Protein AF-A0AAD2FE45-F1 (afdb_monomer_lite)

Sequence (156 aa):
MVPEYIYIEGDEQVLLEALEKGKLQVISDGSFKQQVGTAAVQLRTRHGGHVIWIKCLTPGKREDQSAYRSELIGLLAGILVASWLRLRLQSLAKLRVRVACDGIAALCQAFSTRPLSPTAPHFDLLSSIREALRVSNISWVEQHVGGHADRTKTWR

Secondary structure (DSSP, 8-state):
---SEEEEES-HHHHHHHHHTT--EEEEEEEEETTEEEEEEEEE-TTSSSEEEEEEEPPS-GGG--HHHHHHHHHHHHHHHHHHHHHT----SPEEEEEEES-HHHHHHHH--SPPPTTSTTHHHHHHHHHHHHHS-EEEEEEE--TTGGGG----

Organism: NCBI:txid2856

Radius of gyration: 15.56 Å; chains: 1; bounding box: 50×28×44 Å

Foldseek 3Di:
DDFPDKDKQADLVVLLVCQQVQQWEKEKAWDDDPLWIKMWIWTDGPVRNITIITIHTQDDGSVLDDSLSRQLVSLLVSLQVSLVSVVVDPDLDATEYEYEYQPPVSLCLLPDPDDDDPPDRPCVSSVSSVVSVVPSSYHYHYDYDHPPCVVVDPPD

pLDDT: mean 90.55, std 12.38, range [35.53, 97.88]

Structure (mmCIF, N/CA/C/O backbone):
data_AF-A0AAD2FE45-F1
#
_entry.id   AF-A0AAD2FE45-F1
#
loop_
_atom_site.group_PDB
_atom_site.id
_atom_site.type_symbol
_atom_site.label_atom_id
_atom_site.label_alt_id
_atom_site.label_comp_id
_atom_site.label_asym_id
_atom_site.label_entity_id
_atom_site.label_seq_id
_atom_site.pdbx_PDB_ins_code
_atom_site.Cartn_x
_atom_site.Cartn_y
_atom_site.Cartn_z
_atom_site.occupancy
_atom_site.B_iso_or_equiv
_atom_site.auth_seq_id
_atom_site.auth_comp_id
_atom_site.auth_asym_id
_atom_site.auth_atom_id
_atom_site.pdbx_PDB_model_num
ATOM 1 N N . MET A 1 1 ? 8.730 10.782 -2.557 1.00 58.09 1 MET A N 1
ATOM 2 C CA . MET A 1 1 ? 7.594 10.820 -3.503 1.00 58.09 1 MET A CA 1
ATOM 3 C C . MET A 1 1 ? 6.571 11.777 -2.932 1.00 58.09 1 MET A C 1
ATOM 5 O O . MET A 1 1 ? 6.272 11.646 -1.753 1.00 58.09 1 MET A O 1
ATOM 9 N N . VAL A 1 2 ? 6.088 12.732 -3.720 1.00 65.38 2 VAL A N 1
ATOM 10 C CA . VAL A 1 2 ? 5.002 13.626 -3.309 1.00 65.38 2 VAL A CA 1
ATOM 11 C C . VAL A 1 2 ? 3.821 13.308 -4.227 1.00 65.38 2 VAL A C 1
ATOM 13 O O . VAL A 1 2 ? 4.009 13.357 -5.443 1.00 65.38 2 VAL A O 1
ATOM 16 N N . PRO A 1 3 ? 2.666 12.886 -3.690 1.00 76.19 3 PRO A N 1
ATOM 17 C CA . 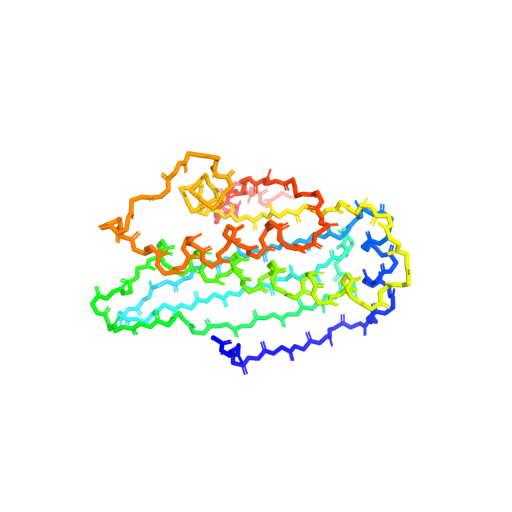PRO A 1 3 ? 1.471 12.685 -4.501 1.00 76.19 3 PRO A CA 1
ATOM 18 C C . PRO A 1 3 ? 1.075 14.014 -5.143 1.00 76.19 3 PRO A C 1
ATOM 20 O O . PRO A 1 3 ? 1.221 15.064 -4.521 1.00 76.19 3 PRO A O 1
ATOM 23 N N . GLU A 1 4 ? 0.579 13.976 -6.378 1.00 84.50 4 GLU A N 1
ATOM 24 C CA . GLU A 1 4 ? 0.106 15.194 -7.045 1.00 84.50 4 GLU A CA 1
ATOM 25 C C . GLU A 1 4 ? -1.119 15.755 -6.330 1.00 84.50 4 GLU A C 1
ATOM 27 O O . GLU A 1 4 ? -1.241 16.961 -6.141 1.00 84.50 4 GLU A O 1
ATOM 32 N N . TYR A 1 5 ? -2.016 14.860 -5.908 1.00 88.50 5 TYR A N 1
ATOM 33 C CA . TYR A 1 5 ? -3.247 15.220 -5.226 1.00 88.50 5 TYR A CA 1
ATOM 34 C C . TYR A 1 5 ? -3.562 14.204 -4.131 1.00 88.50 5 TYR A C 1
ATOM 36 O O . TYR A 1 5 ? -3.580 12.997 -4.386 1.00 88.50 5 TYR A O 1
ATOM 44 N N . ILE A 1 6 ? -3.858 14.705 -2.930 1.00 93.31 6 ILE A N 1
ATOM 45 C CA . ILE A 1 6 ? -4.572 13.976 -1.879 1.00 93.31 6 ILE A CA 1
ATOM 46 C C . ILE A 1 6 ? -5.779 14.820 -1.490 1.00 93.31 6 ILE A C 1
ATOM 48 O O . ILE A 1 6 ? -5.623 15.999 -1.177 1.00 93.31 6 ILE A O 1
ATOM 52 N N . TYR A 1 7 ? -6.968 14.227 -1.484 1.00 94.06 7 TYR A N 1
ATOM 53 C CA . TYR A 1 7 ? -8.158 14.875 -0.939 1.00 94.06 7 TYR A CA 1
ATOM 54 C C . TYR A 1 7 ? -9.078 13.858 -0.270 1.00 94.06 7 TYR A C 1
ATOM 56 O O . TYR A 1 7 ? -9.008 12.658 -0.543 1.00 94.06 7 TYR A O 1
ATOM 64 N N . ILE A 1 8 ? -9.930 14.357 0.621 1.00 94.88 8 ILE A N 1
ATOM 65 C CA . ILE A 1 8 ? -10.919 13.561 1.342 1.00 94.88 8 ILE A CA 1
ATOM 66 C C . ILE A 1 8 ? -12.290 13.885 0.767 1.00 94.88 8 ILE A C 1
ATOM 68 O O . ILE A 1 8 ? -12.680 15.047 0.677 1.00 94.88 8 ILE A O 1
ATOM 72 N N . GLU A 1 9 ? -13.012 12.848 0.381 1.00 94.69 9 GLU A N 1
ATOM 73 C CA . GLU A 1 9 ? -14.429 12.893 0.069 1.00 94.69 9 GLU A CA 1
ATOM 74 C C . GLU A 1 9 ? -15.179 12.273 1.253 1.00 94.69 9 GLU A C 1
ATOM 76 O O . GLU A 1 9 ? -14.968 11.105 1.585 1.00 94.69 9 GLU A O 1
ATOM 81 N N . GLY A 1 10 ? -16.011 13.060 1.936 1.00 92.31 10 GLY A N 1
ATOM 82 C CA . GLY A 1 10 ? -16.688 12.641 3.164 1.00 92.31 10 GLY A CA 1
ATOM 83 C C . GLY A 1 10 ? -15.945 13.071 4.433 1.00 92.31 10 GLY A C 1
ATOM 84 O O . GLY A 1 10 ? -15.524 14.218 4.539 1.00 92.31 10 GLY A O 1
ATOM 85 N N . ASP A 1 11 ? -15.824 12.167 5.409 1.00 93.31 11 ASP A N 1
ATOM 86 C CA . ASP A 1 11 ? -15.375 12.480 6.770 1.00 93.31 11 ASP A CA 1
ATOM 87 C C . ASP A 1 11 ? -14.158 11.616 7.139 1.00 93.31 11 ASP A C 1
ATOM 89 O O . ASP A 1 11 ? -14.212 10.381 7.089 1.00 93.31 11 ASP A O 1
ATOM 93 N N . GLU A 1 12 ? -13.056 12.276 7.508 1.00 93.81 12 GLU A N 1
ATOM 94 C CA . GLU A 1 12 ? -11.819 11.639 7.974 1.00 93.81 12 GLU A CA 1
ATOM 95 C C . GLU A 1 12 ? -12.069 10.778 9.220 1.00 93.81 12 GLU A C 1
ATOM 97 O O . GLU A 1 12 ? -11.507 9.687 9.339 1.00 93.81 12 GLU A O 1
ATOM 102 N N . GLN A 1 13 ? -12.953 11.213 10.122 1.00 94.38 13 GLN A N 1
ATOM 103 C CA . GLN A 1 13 ? -13.227 10.505 11.368 1.00 94.38 13 GLN A CA 1
ATOM 104 C C . GLN A 1 13 ? -13.853 9.132 11.106 1.00 94.38 13 GLN A C 1
ATOM 106 O O . GLN A 1 13 ? -13.484 8.142 11.739 1.00 94.38 13 GLN A O 1
ATOM 111 N N . VAL A 1 14 ? -14.730 9.028 10.105 1.00 95.00 14 VAL A N 1
ATOM 112 C CA . VAL A 1 14 ? -15.336 7.748 9.713 1.00 95.00 14 VAL A CA 1
ATOM 113 C C . VAL A 1 14 ? -14.288 6.791 9.131 1.00 95.00 14 VAL A C 1
ATOM 115 O O . VAL A 1 14 ? -14.364 5.575 9.337 1.00 95.00 14 VAL A O 1
ATOM 118 N N . LEU A 1 15 ? -13.277 7.315 8.433 1.00 96.00 15 LEU A N 1
ATOM 119 C CA . LEU A 1 15 ? -12.151 6.520 7.934 1.00 96.00 15 LEU A CA 1
ATOM 120 C C . LEU A 1 15 ? -11.241 6.041 9.072 1.00 96.00 15 LEU A C 1
ATOM 122 O O . LEU A 1 15 ? -10.816 4.883 9.054 1.00 96.00 15 LEU A O 1
ATOM 126 N N . LEU A 1 16 ? -10.991 6.886 10.076 1.00 95.69 16 LEU A N 1
ATOM 127 C CA . LEU A 1 16 ? -10.253 6.518 11.288 1.00 95.69 16 LEU A CA 1
ATOM 128 C C . LEU A 1 16 ? -10.978 5.421 12.075 1.00 95.69 16 LEU A C 1
ATOM 130 O O . LEU A 1 16 ? -10.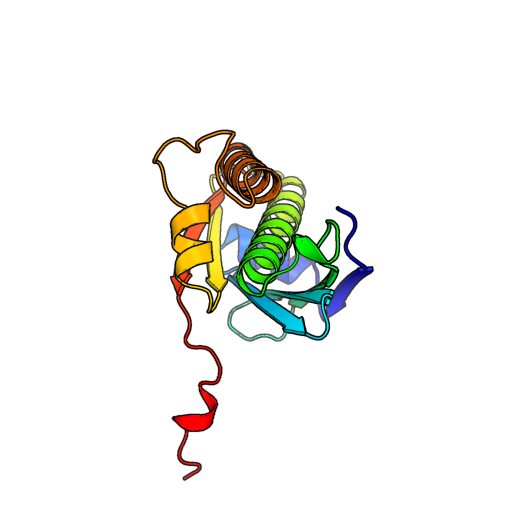376 4.400 12.406 1.00 95.69 16 LEU A O 1
ATOM 134 N N . GLU A 1 17 ? -12.287 5.551 12.280 1.00 94.81 17 GLU A N 1
ATOM 135 C CA . GLU A 1 17 ? -13.085 4.498 12.911 1.00 94.81 17 GLU A CA 1
ATOM 136 C C . GLU A 1 17 ? -13.080 3.198 12.101 1.00 94.81 17 GLU A C 1
ATOM 138 O O . GLU A 1 17 ? -13.049 2.097 12.657 1.00 94.81 17 GLU A O 1
ATOM 143 N N . ALA A 1 18 ? -13.134 3.293 10.770 1.00 95.38 18 ALA A N 1
ATOM 144 C CA . ALA A 1 18 ? -13.045 2.123 9.909 1.00 95.38 18 ALA A CA 1
ATOM 145 C C . ALA A 1 18 ? -11.677 1.442 10.030 1.00 95.38 18 ALA A C 1
ATOM 147 O O . ALA A 1 18 ? -11.615 0.211 9.997 1.00 95.38 18 ALA A O 1
ATOM 148 N N . LEU A 1 19 ? -10.599 2.210 10.194 1.00 95.81 19 LEU A N 1
ATOM 149 C CA . LEU A 1 19 ? -9.262 1.688 10.457 1.00 95.81 19 LEU A CA 1
ATOM 150 C C . LEU A 1 19 ? -9.207 0.958 11.809 1.00 95.81 19 LEU A C 1
ATOM 152 O O . LEU A 1 19 ? -8.780 -0.197 11.849 1.00 95.81 19 LEU A O 1
ATOM 156 N N . GLU A 1 20 ? -9.715 1.568 12.884 1.00 94.88 20 GLU A N 1
ATOM 157 C CA . GLU A 1 20 ? -9.796 0.941 14.214 1.00 94.88 20 GLU A CA 1
ATOM 158 C C . GLU A 1 20 ? -10.616 -0.355 14.203 1.00 94.88 20 GLU A C 1
ATOM 160 O O . GLU A 1 20 ? -10.209 -1.370 14.767 1.00 94.88 20 GLU A O 1
ATOM 165 N N . LYS A 1 21 ? -11.749 -0.359 13.491 1.00 94.12 21 LYS A N 1
ATOM 166 C CA . LYS A 1 21 ? -12.647 -1.519 13.356 1.00 94.12 21 LYS A CA 1
ATOM 167 C C . LYS A 1 21 ? -12.133 -2.569 12.355 1.00 94.12 21 LYS A C 1
ATOM 169 O O . LYS A 1 21 ? -12.809 -3.574 12.122 1.00 94.12 21 LYS A O 1
ATOM 174 N N . GLY A 1 22 ? -10.979 -2.348 11.720 1.00 94.88 22 GLY A N 1
ATOM 175 C CA . GLY A 1 22 ? -10.385 -3.261 10.738 1.00 94.88 22 GLY A CA 1
ATOM 176 C C . GLY A 1 22 ? -11.207 -3.428 9.452 1.00 94.88 22 GLY A C 1
ATOM 177 O O . GLY A 1 22 ? -11.262 -4.526 8.884 1.00 94.88 22 GLY A O 1
ATOM 178 N N . LYS A 1 23 ? -11.903 -2.360 9.046 1.00 95.06 23 LYS A N 1
ATOM 179 C CA . LYS A 1 23 ? -12.806 -2.258 7.887 1.00 95.06 23 LYS A CA 1
ATOM 180 C C . LYS A 1 23 ? -12.289 -1.325 6.785 1.00 95.06 23 LYS A C 1
ATOM 182 O O . LYS A 1 23 ? -12.931 -1.248 5.738 1.00 95.06 23 LYS A O 1
ATOM 187 N N . LEU A 1 24 ? -11.169 -0.632 7.002 1.00 96.50 24 LEU A N 1
ATOM 188 C CA . LEU A 1 24 ? -10.537 0.202 5.981 1.00 96.50 24 LEU A CA 1
ATOM 189 C C . LEU A 1 24 ? -9.984 -0.665 4.838 1.00 96.50 24 LEU A C 1
ATOM 191 O O . LEU A 1 24 ? -9.358 -1.708 5.066 1.00 96.50 24 LEU A O 1
ATOM 195 N N . GLN A 1 25 ? -10.221 -0.220 3.608 1.00 96.88 25 GLN A N 1
ATOM 196 C CA . GLN A 1 25 ? -9.719 -0.842 2.389 1.00 96.88 25 GLN A CA 1
ATOM 197 C C . GLN A 1 25 ? -8.867 0.159 1.615 1.00 96.88 25 GLN A C 1
ATOM 199 O O . GLN A 1 25 ? -9.290 1.293 1.415 1.00 96.88 25 GLN A O 1
ATOM 204 N N . VAL A 1 26 ? -7.704 -0.283 1.154 1.00 97.50 26 VAL A N 1
ATOM 205 C CA . VAL A 1 26 ? -6.837 0.427 0.215 1.00 97.50 26 VAL A CA 1
ATOM 206 C C . VAL A 1 26 ? -6.997 -0.245 -1.141 1.00 97.50 26 VAL A C 1
ATOM 208 O O . VAL A 1 26 ? -6.826 -1.456 -1.242 1.00 97.50 26 VAL A O 1
ATOM 211 N N . ILE A 1 27 ? -7.346 0.510 -2.173 1.00 96.06 27 ILE A N 1
ATOM 212 C CA . ILE A 1 27 ? -7.480 0.004 -3.540 1.00 96.06 27 ILE A CA 1
ATOM 213 C C . ILE A 1 27 ? -6.618 0.880 -4.431 1.00 96.06 27 ILE A C 1
ATOM 215 O O . ILE A 1 27 ? -6.835 2.089 -4.456 1.00 96.06 27 ILE A O 1
ATOM 219 N N . SER A 1 28 ? -5.654 0.292 -5.131 1.00 95.62 28 SER A N 1
ATOM 220 C CA . SER A 1 28 ? -4.795 0.995 -6.083 1.00 95.62 28 SER A CA 1
ATOM 221 C C . SER A 1 28 ? -4.920 0.413 -7.484 1.00 95.62 28 SER A C 1
ATOM 223 O O . SER A 1 28 ? -5.118 -0.790 -7.633 1.00 95.62 28 SER A O 1
ATOM 225 N N . ASP A 1 29 ? -4.759 1.277 -8.478 1.00 94.62 29 ASP A N 1
ATOM 226 C CA . ASP A 1 29 ? -4.691 0.934 -9.899 1.00 94.62 29 ASP A CA 1
ATOM 227 C C . ASP A 1 29 ? -3.601 1.797 -10.553 1.00 94.62 29 ASP A C 1
ATOM 229 O O . ASP A 1 29 ? -3.589 3.029 -10.395 1.00 94.62 29 ASP A O 1
ATOM 233 N N . GLY A 1 30 ? -2.643 1.139 -11.203 1.00 93.69 30 GLY A N 1
ATOM 234 C CA . GLY A 1 30 ? -1.499 1.737 -11.869 1.00 93.69 30 GLY A CA 1
ATOM 235 C C . GLY A 1 30 ? -1.670 1.740 -13.386 1.00 93.69 30 GLY A C 1
ATOM 236 O O . GLY A 1 30 ? -1.788 0.712 -14.039 1.00 93.69 30 GLY A O 1
ATOM 237 N N . SER A 1 31 ? -1.560 2.913 -14.004 1.00 93.12 31 SER A N 1
ATOM 238 C CA . SER A 1 31 ? -1.649 3.051 -15.457 1.00 93.12 31 SER A CA 1
ATOM 239 C C . SER A 1 31 ? -0.377 3.632 -16.048 1.00 93.12 31 SER A C 1
ATOM 241 O O . SER A 1 31 ? 0.192 4.593 -15.532 1.00 93.12 31 SER A O 1
ATOM 243 N N . PHE A 1 32 ? 0.048 3.072 -17.178 1.00 93.56 32 PHE A N 1
ATOM 244 C CA . PHE A 1 32 ? 1.239 3.496 -17.897 1.00 93.56 32 PHE A CA 1
ATOM 245 C C . PHE A 1 32 ? 0.930 3.728 -19.374 1.00 93.56 32 PHE A C 1
ATOM 247 O O . PHE A 1 32 ? 0.470 2.827 -20.079 1.00 93.56 32 PHE A O 1
ATOM 254 N N . LYS A 1 33 ? 1.217 4.937 -19.863 1.00 92.19 33 LYS A N 1
ATOM 255 C CA . LYS A 1 33 ? 1.034 5.306 -21.270 1.00 92.19 33 LYS A CA 1
ATOM 256 C C . LYS A 1 33 ? 2.060 6.357 -21.678 1.00 92.19 33 LYS A C 1
ATOM 258 O O . LYS A 1 33 ? 2.387 7.240 -20.899 1.00 92.19 33 LYS A O 1
ATOM 263 N N . GLN A 1 34 ? 2.559 6.278 -22.915 1.00 90.69 34 GLN A N 1
ATOM 264 C CA . GLN A 1 34 ? 3.474 7.284 -23.487 1.00 90.69 34 GLN A CA 1
ATOM 265 C C . GLN A 1 34 ? 4.701 7.589 -22.603 1.00 90.69 34 GLN A C 1
ATOM 267 O O . GLN A 1 34 ? 5.120 8.737 -22.492 1.00 90.69 34 GLN A O 1
ATOM 272 N N . GLN A 1 35 ? 5.296 6.560 -21.990 1.00 89.31 35 GLN A N 1
ATOM 273 C CA . GLN A 1 35 ? 6.457 6.711 -21.098 1.00 89.31 35 GLN A CA 1
ATOM 274 C C . GLN A 1 35 ? 6.171 7.535 -19.827 1.00 89.31 35 GLN A C 1
ATOM 276 O O . GLN A 1 35 ? 7.088 8.074 -19.210 1.00 89.31 35 GLN A O 1
ATOM 281 N N . VAL A 1 36 ? 4.900 7.624 -19.426 1.00 89.81 36 VAL A N 1
ATOM 282 C CA . VAL A 1 36 ? 4.451 8.257 -18.186 1.00 89.81 36 VAL A CA 1
ATOM 283 C C . VAL A 1 36 ? 3.608 7.256 -17.407 1.00 89.81 36 VAL A C 1
ATOM 285 O O . VAL A 1 36 ? 2.600 6.745 -17.899 1.00 89.81 36 VAL A O 1
ATOM 288 N N . GLY A 1 37 ? 4.059 6.951 -16.194 1.00 94.12 37 GLY A N 1
ATOM 289 C CA . GLY A 1 37 ? 3.331 6.125 -15.244 1.00 94.12 37 GLY A CA 1
ATOM 290 C C . GLY A 1 37 ? 2.523 6.980 -14.277 1.00 94.12 37 GLY A C 1
ATOM 291 O O . GLY A 1 37 ? 2.991 8.019 -13.811 1.00 94.12 37 GLY A O 1
ATOM 292 N N . THR A 1 38 ? 1.336 6.517 -13.916 1.00 94.94 38 THR A N 1
ATOM 293 C CA . THR A 1 38 ? 0.424 7.163 -12.967 1.00 94.94 38 THR A CA 1
ATOM 294 C C . THR A 1 38 ? -0.235 6.110 -12.089 1.00 94.94 38 THR A C 1
ATOM 296 O O . THR A 1 38 ? -0.363 4.964 -12.501 1.00 94.94 38 THR A O 1
ATOM 299 N N . ALA A 1 39 ? -0.668 6.482 -10.892 1.00 95.75 39 ALA A N 1
ATOM 300 C CA . ALA A 1 39 ? -1.500 5.617 -10.069 1.00 95.75 39 ALA A CA 1
ATOM 301 C C . ALA A 1 39 ? -2.630 6.409 -9.425 1.00 95.75 39 ALA A C 1
ATOM 303 O O . ALA A 1 39 ? -2.443 7.562 -9.023 1.00 95.75 39 ALA A O 1
ATOM 304 N N . ALA A 1 40 ? -3.779 5.760 -9.291 1.00 96.00 40 ALA A N 1
ATOM 305 C CA . ALA A 1 40 ? -4.888 6.228 -8.481 1.00 96.00 40 ALA A CA 1
ATOM 306 C C . ALA A 1 40 ? -5.072 5.283 -7.293 1.00 96.00 40 ALA A C 1
ATOM 308 O O . ALA A 1 40 ? -4.988 4.064 -7.435 1.00 96.00 40 ALA A O 1
ATOM 309 N N . VAL A 1 41 ? -5.324 5.845 -6.113 1.00 97.12 41 VAL A N 1
ATOM 310 C CA . VAL A 1 41 ? -5.553 5.074 -4.891 1.00 97.12 41 VAL A CA 1
ATOM 311 C C . VAL A 1 41 ? -6.781 5.603 -4.167 1.00 97.12 41 VAL A C 1
ATOM 313 O O . VAL A 1 41 ? -6.989 6.812 -4.075 1.00 97.12 41 VAL A O 1
ATOM 316 N N . GLN A 1 42 ? -7.572 4.685 -3.627 1.00 96.94 42 GLN A N 1
ATOM 317 C CA . GLN A 1 42 ? -8.674 4.956 -2.715 1.00 96.94 42 GLN A CA 1
ATOM 318 C C . GLN A 1 42 ? -8.389 4.299 -1.369 1.00 96.94 42 GLN A C 1
ATOM 320 O O . GLN A 1 42 ? -8.187 3.086 -1.309 1.00 96.94 42 GLN A O 1
ATOM 325 N N . LEU A 1 43 ? -8.452 5.065 -0.284 1.00 97.50 43 LEU A N 1
ATOM 326 C CA . LEU A 1 43 ? -8.621 4.516 1.058 1.00 97.50 43 LEU A CA 1
ATOM 327 C C . LEU A 1 43 ? -10.066 4.743 1.464 1.00 97.50 43 LEU A C 1
ATOM 329 O O . LEU A 1 43 ? -10.482 5.884 1.635 1.00 97.50 43 LEU A O 1
ATOM 333 N N . ARG A 1 44 ? -10.842 3.673 1.590 1.00 96.12 44 ARG A N 1
ATOM 334 C CA . ARG A 1 44 ? -12.294 3.776 1.732 1.00 96.12 44 ARG A CA 1
ATOM 335 C C . ARG A 1 44 ? -12.871 2.800 2.734 1.00 96.12 44 ARG A C 1
ATOM 337 O O . ARG A 1 44 ? -12.278 1.768 3.060 1.00 96.12 44 ARG A O 1
ATOM 344 N N . THR A 1 45 ? -14.091 3.099 3.162 1.00 92.12 45 THR A N 1
ATOM 345 C CA . THR A 1 45 ? -14.958 2.121 3.824 1.00 92.12 45 THR A CA 1
ATOM 346 C C . THR A 1 45 ? -15.654 1.228 2.790 1.00 92.12 45 THR A C 1
ATOM 348 O O . THR A 1 45 ? -15.746 1.567 1.609 1.00 92.12 45 THR A O 1
ATOM 351 N N . ARG A 1 46 ? -16.203 0.086 3.224 1.00 81.06 46 ARG A N 1
ATOM 352 C CA . ARG A 1 46 ? -16.898 -0.872 2.339 1.00 81.06 46 ARG A CA 1
ATOM 353 C C . ARG A 1 46 ? -18.043 -0.247 1.526 1.00 81.06 46 ARG A C 1
ATOM 355 O O . ARG A 1 46 ? -18.307 -0.709 0.421 1.00 81.06 46 ARG A O 1
ATOM 362 N N . HIS A 1 47 ? -18.721 0.763 2.071 1.00 79.00 47 HIS A N 1
ATOM 363 C CA . HIS A 1 47 ? -19.882 1.401 1.442 1.00 79.00 47 HIS A CA 1
ATOM 364 C C . HIS A 1 47 ? -19.512 2.581 0.530 1.00 79.00 47 HIS A C 1
ATOM 366 O O . HIS A 1 47 ? -20.392 3.125 -0.123 1.00 79.00 47 HIS A O 1
ATOM 372 N N . GLY A 1 48 ? -18.233 2.972 0.464 1.00 75.31 48 GLY A N 1
ATOM 373 C CA . GLY A 1 48 ? -17.733 3.969 -0.490 1.00 75.31 48 GLY A CA 1
ATOM 374 C C . GLY A 1 48 ? -18.135 5.426 -0.231 1.00 75.31 48 GLY A C 1
ATOM 375 O O . GLY A 1 48 ? -17.662 6.287 -0.952 1.00 75.31 48 GLY A O 1
ATOM 376 N N . GLY A 1 49 ? -18.945 5.723 0.792 1.00 84.19 49 GLY A N 1
ATOM 377 C CA . GLY A 1 49 ? -19.385 7.096 1.102 1.00 84.19 49 GLY A CA 1
ATOM 378 C C . GLY A 1 49 ? -18.330 7.998 1.759 1.00 84.19 49 GLY A C 1
ATOM 379 O O . GLY A 1 49 ? -18.568 9.188 1.921 1.00 84.19 49 GLY A O 1
ATOM 380 N N . HIS A 1 50 ? -17.180 7.437 2.148 1.00 93.94 50 HIS A N 1
ATOM 381 C CA . HIS A 1 50 ? -16.037 8.187 2.672 1.00 93.94 50 HIS A CA 1
ATOM 382 C C . HIS A 1 50 ? -14.758 7.598 2.084 1.00 93.94 50 HIS A C 1
ATOM 384 O O . HIS A 1 50 ? -14.549 6.377 2.172 1.00 93.94 50 HIS A O 1
ATOM 390 N N . VAL A 1 51 ? -13.938 8.448 1.466 1.00 96.62 51 VAL A N 1
ATOM 391 C CA . VAL A 1 51 ? -12.770 8.047 0.679 1.00 96.62 51 VAL A CA 1
ATOM 392 C C . VAL A 1 51 ? -11.659 9.088 0.815 1.00 96.62 51 VAL A C 1
ATOM 394 O O . VAL A 1 51 ? -11.898 10.278 0.647 1.00 96.62 51 VAL A O 1
ATOM 397 N N . ILE A 1 52 ? -10.423 8.648 1.051 1.00 97.25 52 ILE A N 1
ATOM 398 C CA . ILE A 1 52 ? -9.239 9.440 0.700 1.00 97.25 52 ILE A CA 1
ATOM 399 C C . ILE A 1 52 ? -8.808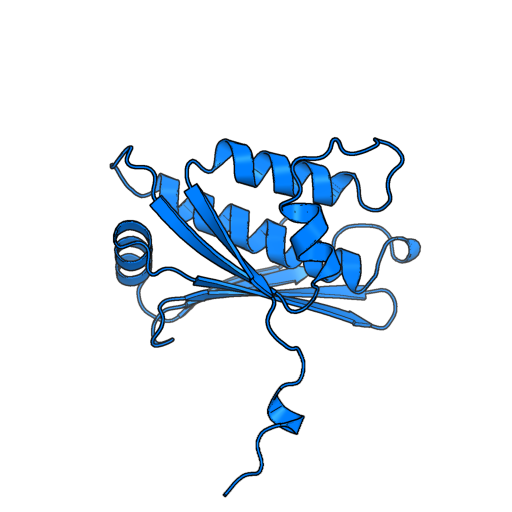 9.024 -0.694 1.00 97.25 52 ILE A C 1
ATOM 401 O O . ILE A 1 52 ? -8.497 7.855 -0.939 1.00 97.25 52 ILE A O 1
ATOM 405 N N . TRP A 1 53 ? -8.770 9.995 -1.588 1.00 97.00 53 TRP A N 1
ATOM 406 C CA . TRP A 1 53 ? -8.278 9.833 -2.939 1.00 97.00 53 TRP A CA 1
ATOM 407 C C . TRP A 1 53 ? -6.831 10.277 -3.025 1.00 97.00 53 TRP A C 1
ATOM 409 O O . TRP A 1 53 ? -6.465 11.332 -2.510 1.00 97.00 53 TRP A O 1
ATOM 419 N N . ILE A 1 54 ? -6.025 9.488 -3.727 1.00 97.06 54 ILE A N 1
ATOM 420 C CA . ILE A 1 54 ? -4.629 9.799 -4.008 1.00 97.06 54 ILE A CA 1
ATOM 421 C C . ILE A 1 54 ? -4.397 9.644 -5.504 1.00 97.06 54 ILE A C 1
ATOM 423 O O . ILE A 1 54 ? -4.801 8.642 -6.097 1.00 97.06 54 ILE A O 1
ATOM 427 N N . LYS A 1 55 ? -3.722 10.620 -6.107 1.00 95.56 55 LYS A N 1
ATOM 428 C CA . LYS A 1 55 ? -3.186 10.522 -7.466 1.00 95.56 55 LYS A CA 1
ATOM 429 C C . LYS A 1 55 ? -1.689 10.778 -7.436 1.00 95.56 55 LYS A C 1
ATOM 431 O O . LYS A 1 55 ? -1.235 11.758 -6.842 1.00 95.56 55 LYS A O 1
ATOM 436 N N . CYS A 1 56 ? -0.935 9.893 -8.071 1.00 91.19 56 CYS A N 1
ATOM 437 C CA . CYS A 1 56 ? 0.520 9.941 -8.089 1.00 91.19 56 CYS A CA 1
ATOM 438 C C . CYS A 1 56 ? 1.042 9.837 -9.517 1.00 91.19 56 CYS A C 1
ATOM 440 O O . CYS A 1 56 ? 0.633 8.939 -10.254 1.00 91.19 56 CYS A O 1
ATOM 442 N N . LEU A 1 57 ? 2.045 10.648 -9.853 1.00 93.44 57 LEU A N 1
ATOM 443 C CA . LEU A 1 57 ? 2.971 10.307 -10.930 1.00 93.44 57 LEU A CA 1
ATOM 444 C C . LEU A 1 57 ? 3.960 9.262 -10.432 1.00 93.44 57 LEU A C 1
ATOM 446 O O . LEU A 1 57 ? 4.469 9.329 -9.309 1.00 93.44 57 LEU A O 1
ATOM 450 N N . THR A 1 58 ? 4.261 8.302 -11.293 1.00 93.44 58 THR A N 1
ATOM 451 C CA . THR A 1 58 ? 5.293 7.309 -11.018 1.00 93.44 58 THR A CA 1
ATOM 452 C C . THR A 1 58 ? 6.667 7.989 -11.116 1.00 93.44 58 THR A C 1
ATOM 454 O O . THR A 1 58 ? 6.991 8.560 -12.158 1.00 93.44 58 THR A O 1
ATOM 457 N N . PRO A 1 59 ? 7.498 7.967 -10.060 1.00 91.69 59 PRO A N 1
ATOM 458 C CA . PRO A 1 59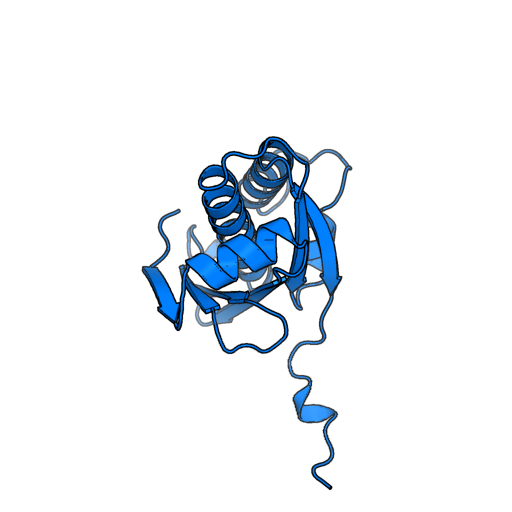 ? 8.811 8.596 -10.067 1.00 91.69 59 PRO A CA 1
ATOM 459 C C . PRO A 1 59 ? 9.804 7.782 -10.898 1.00 91.69 59 PRO A C 1
ATOM 461 O O . PRO A 1 59 ? 9.690 6.558 -10.991 1.00 91.69 59 PRO A O 1
ATOM 464 N N . GLY A 1 60 ? 10.838 8.444 -11.405 1.00 89.81 60 GLY A N 1
ATOM 465 C CA . GLY A 1 60 ? 11.896 7.823 -12.204 1.00 89.81 60 GLY A CA 1
ATOM 466 C C . GLY A 1 60 ? 11.960 8.401 -13.611 1.00 89.81 60 GLY A C 1
ATOM 467 O O . GLY A 1 60 ? 11.136 9.239 -13.992 1.00 89.81 60 GLY A O 1
ATOM 468 N N . LYS A 1 61 ? 12.964 7.974 -14.375 1.00 90.44 61 LYS A N 1
ATOM 469 C CA . LYS A 1 61 ? 13.126 8.422 -15.758 1.00 90.44 61 LYS A CA 1
ATOM 470 C C . LYS A 1 61 ? 12.133 7.702 -16.659 1.00 90.44 61 LYS A C 1
ATOM 472 O O . LYS A 1 61 ? 11.565 6.690 -16.262 1.00 90.44 61 LYS A O 1
ATOM 477 N N . ARG A 1 62 ? 11.928 8.220 -17.871 1.00 90.69 62 ARG A N 1
ATOM 478 C CA . ARG A 1 62 ? 10.972 7.669 -18.846 1.00 90.69 62 ARG A CA 1
ATOM 479 C C . ARG A 1 62 ? 11.243 6.191 -19.128 1.00 90.69 62 ARG A C 1
ATOM 481 O O . ARG A 1 62 ? 10.314 5.402 -19.140 1.00 90.69 62 ARG A O 1
ATOM 488 N N . GLU A 1 63 ? 12.511 5.829 -19.261 1.00 91.50 63 GLU A N 1
ATOM 489 C CA . GLU A 1 63 ? 12.994 4.467 -19.490 1.00 91.50 63 GLU A CA 1
ATOM 490 C C . GLU A 1 63 ? 12.745 3.495 -18.324 1.00 91.50 63 GLU A C 1
ATOM 492 O O . GLU A 1 63 ? 12.684 2.289 -18.547 1.00 91.50 63 GLU A O 1
ATOM 497 N N . ASP A 1 64 ? 12.558 4.002 -17.102 1.00 89.06 64 ASP A N 1
ATOM 498 C CA . ASP A 1 64 ? 12.264 3.180 -15.924 1.00 89.06 64 ASP A CA 1
ATOM 499 C C . ASP A 1 64 ? 10.759 2.931 -15.756 1.00 89.06 64 ASP A C 1
ATOM 501 O O . ASP A 1 64 ? 10.345 2.108 -14.933 1.00 89.06 64 ASP A O 1
ATOM 505 N N . GLN A 1 65 ? 9.925 3.683 -16.479 1.00 93.50 65 GLN A N 1
ATOM 506 C CA . GLN A 1 65 ? 8.479 3.635 -16.336 1.00 93.50 65 GLN A CA 1
ATOM 507 C C . GLN A 1 65 ? 7.910 2.345 -16.923 1.00 93.50 65 GLN A C 1
ATOM 509 O O . GLN A 1 65 ? 8.289 1.882 -17.996 1.00 93.50 65 GLN A O 1
ATOM 514 N N . SER A 1 66 ? 6.944 1.772 -16.217 1.00 94.94 66 SER A N 1
ATOM 515 C CA . SER A 1 66 ? 6.212 0.596 -16.669 1.00 94.94 66 SER A CA 1
ATOM 516 C C . SER A 1 66 ? 4.885 0.505 -15.930 1.00 94.94 66 SER A C 1
ATOM 518 O O . SER A 1 66 ? 4.747 1.067 -14.842 1.00 94.94 66 SER A O 1
ATOM 520 N N . ALA A 1 67 ? 3.928 -0.251 -16.478 1.00 94.94 67 ALA A N 1
ATOM 521 C CA . ALA A 1 67 ? 2.680 -0.552 -15.772 1.00 94.94 67 ALA A CA 1
ATOM 522 C C . ALA A 1 67 ? 2.970 -1.159 -14.388 1.00 94.94 67 ALA A C 1
ATOM 524 O O . ALA A 1 67 ? 2.429 -0.717 -13.384 1.00 94.94 67 ALA A O 1
ATOM 525 N N . TYR A 1 68 ? 3.938 -2.078 -14.310 1.00 96.00 68 TYR A N 1
ATOM 526 C CA . TYR A 1 68 ? 4.383 -2.666 -13.048 1.00 96.00 68 TYR A CA 1
ATOM 527 C C . TYR A 1 68 ? 4.907 -1.622 -12.046 1.00 96.00 68 TYR A C 1
ATOM 529 O O . TYR A 1 68 ? 4.553 -1.663 -10.869 1.00 96.00 68 TYR A O 1
ATOM 537 N N . ARG A 1 69 ? 5.722 -0.657 -12.493 1.00 96.31 69 ARG A N 1
ATOM 538 C CA . ARG A 1 69 ? 6.224 0.424 -11.630 1.00 96.31 69 ARG A CA 1
ATOM 539 C C . ARG A 1 69 ? 5.088 1.333 -11.148 1.00 96.31 69 ARG A C 1
ATOM 541 O O . ARG A 1 69 ? 5.128 1.800 -10.010 1.00 96.31 69 ARG A O 1
ATOM 548 N N . SER A 1 70 ? 4.078 1.547 -11.986 1.00 96.38 70 SER A N 1
ATOM 549 C CA . SER A 1 70 ? 2.867 2.288 -11.633 1.00 96.38 70 SER A CA 1
ATOM 550 C C . SER A 1 70 ? 1.994 1.553 -10.612 1.00 96.38 70 SER A C 1
ATOM 552 O O . SER A 1 70 ? 1.491 2.177 -9.682 1.00 96.38 70 SER A O 1
ATOM 554 N N . GLU A 1 71 ? 1.898 0.228 -10.674 1.00 97.00 71 GLU A N 1
ATOM 555 C CA . GLU A 1 71 ? 1.242 -0.537 -9.604 1.00 97.00 71 GLU A CA 1
ATOM 556 C C . GLU A 1 71 ? 1.978 -0.393 -8.270 1.00 97.00 71 GLU A C 1
ATOM 558 O O . GLU A 1 71 ? 1.377 -0.108 -7.230 1.00 97.00 71 GLU A O 1
ATOM 563 N N . LEU A 1 72 ? 3.310 -0.521 -8.293 1.00 97.25 72 LEU A N 1
ATOM 564 C CA . LEU A 1 72 ? 4.129 -0.362 -7.092 1.00 97.25 72 LEU A CA 1
ATOM 565 C C . LEU A 1 72 ? 3.969 1.028 -6.470 1.00 97.25 72 LEU A C 1
ATOM 567 O O . LEU A 1 72 ? 3.904 1.142 -5.244 1.00 97.25 72 LEU A O 1
ATOM 571 N N . ILE A 1 73 ? 3.882 2.087 -7.283 1.00 96.81 73 ILE A N 1
ATOM 572 C CA . ILE A 1 73 ? 3.710 3.434 -6.737 1.00 96.81 73 ILE A CA 1
ATOM 573 C C . ILE A 1 73 ? 2.345 3.623 -6.073 1.00 96.81 73 ILE A C 1
ATOM 575 O O . ILE A 1 73 ? 2.271 4.246 -5.011 1.00 96.81 73 ILE A O 1
ATOM 579 N N . GLY A 1 74 ? 1.287 3.043 -6.649 1.00 97.00 74 GLY A N 1
ATOM 580 C CA . GLY A 1 74 ? -0.049 3.041 -6.058 1.00 97.00 74 GLY A CA 1
ATOM 581 C C . GLY A 1 74 ? -0.077 2.326 -4.707 1.00 97.00 74 GLY A C 1
ATOM 582 O O . GLY A 1 74 ? -0.559 2.884 -3.718 1.00 97.00 74 GLY A O 1
ATOM 583 N N . LEU A 1 75 ? 0.526 1.136 -4.635 1.00 97.75 75 LEU A N 1
ATOM 584 C CA . LEU A 1 75 ? 0.654 0.382 -3.386 1.00 97.75 75 LEU A CA 1
ATOM 585 C C . LEU A 1 75 ? 1.413 1.178 -2.319 1.00 97.75 75 LEU A C 1
ATOM 587 O O . LEU A 1 75 ? 0.931 1.313 -1.194 1.00 97.75 75 LEU A O 1
ATOM 591 N N . LEU A 1 76 ? 2.570 1.749 -2.670 1.00 97.81 76 LEU A N 1
ATOM 592 C CA . LEU A 1 76 ? 3.378 2.536 -1.739 1.00 97.81 76 LEU A CA 1
ATOM 593 C C . LEU A 1 7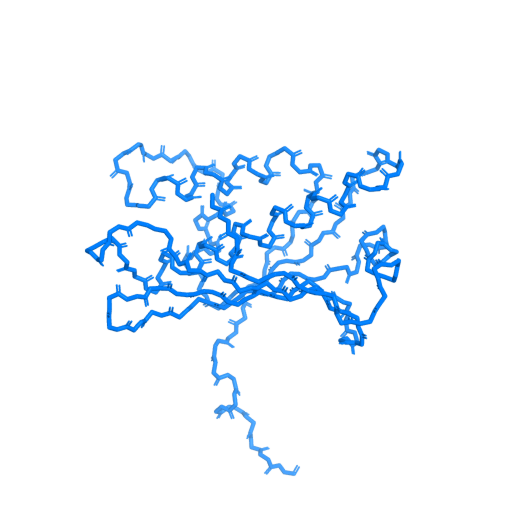6 ? 2.600 3.737 -1.189 1.00 97.81 76 LEU A C 1
ATOM 595 O O . LEU A 1 76 ? 2.576 3.949 0.023 1.00 97.81 76 LEU A O 1
ATOM 599 N N . ALA A 1 77 ? 1.939 4.504 -2.058 1.00 97.44 77 ALA A N 1
ATOM 600 C CA . ALA A 1 77 ? 1.162 5.668 -1.645 1.00 97.44 77 ALA A CA 1
ATOM 601 C C . ALA A 1 77 ? 0.015 5.284 -0.694 1.00 97.44 77 ALA A C 1
ATOM 603 O O . ALA A 1 77 ? -0.152 5.906 0.356 1.00 97.44 77 ALA A O 1
ATOM 604 N N . GLY A 1 78 ? -0.723 4.216 -1.011 1.00 97.50 78 GLY A N 1
ATOM 605 C CA . GLY A 1 78 ? -1.789 3.704 -0.152 1.00 97.50 78 GLY A CA 1
ATOM 606 C C . GLY A 1 78 ? -1.291 3.238 1.218 1.00 97.50 78 GLY A C 1
ATOM 607 O O . GLY A 1 78 ? -1.897 3.564 2.241 1.00 97.50 78 GLY A O 1
ATOM 608 N N . ILE A 1 79 ? -0.155 2.534 1.255 1.00 97.88 79 ILE A N 1
ATOM 609 C CA . ILE A 1 79 ? 0.469 2.065 2.501 1.00 97.88 79 ILE A CA 1
ATOM 610 C C . ILE A 1 79 ? 0.903 3.243 3.374 1.00 97.88 79 ILE A C 1
ATOM 612 O O . ILE A 1 79 ? 0.641 3.242 4.579 1.00 97.88 79 ILE A O 1
ATOM 616 N N . LEU A 1 80 ? 1.527 4.264 2.783 1.00 97.31 80 LEU A N 1
ATOM 617 C CA . LEU A 1 80 ? 1.985 5.444 3.515 1.00 97.31 80 LEU A CA 1
ATOM 618 C C . LEU A 1 80 ? 0.820 6.239 4.110 1.00 97.31 80 LEU A C 1
ATOM 620 O O . LEU A 1 80 ? 0.878 6.600 5.283 1.00 97.31 80 LEU A O 1
ATOM 624 N N . VAL A 1 81 ? -0.259 6.466 3.356 1.00 96.75 81 VAL A N 1
ATOM 625 C CA . VAL A 1 81 ? -1.418 7.218 3.869 1.00 96.75 81 VAL A CA 1
ATOM 626 C C . VAL A 1 81 ? -2.182 6.428 4.934 1.00 96.75 81 VAL A C 1
ATOM 628 O O . VAL A 1 81 ? -2.581 6.997 5.947 1.00 96.75 81 VAL A O 1
ATOM 631 N N . ALA A 1 82 ? -2.327 5.111 4.785 1.00 96.94 82 ALA A N 1
ATOM 632 C CA . ALA A 1 82 ? -2.919 4.282 5.838 1.00 96.94 82 ALA A CA 1
ATOM 633 C C . ALA A 1 82 ? -2.048 4.258 7.108 1.00 96.94 82 ALA A C 1
ATOM 635 O O . ALA A 1 82 ? -2.571 4.293 8.222 1.00 96.94 82 ALA A O 1
ATOM 636 N N . SER A 1 83 ? -0.720 4.249 6.949 1.00 96.12 83 SER A N 1
ATOM 637 C CA . SER A 1 83 ? 0.223 4.368 8.069 1.00 96.12 83 SER A CA 1
ATOM 638 C C . SER A 1 83 ? 0.129 5.744 8.733 1.00 96.12 83 SER A C 1
ATOM 640 O O . SER A 1 83 ? 0.177 5.841 9.954 1.00 96.12 83 SER A O 1
ATOM 642 N N . TRP A 1 84 ? -0.082 6.808 7.957 1.00 94.81 84 TRP A N 1
ATOM 643 C CA . TRP A 1 84 ? -0.345 8.141 8.494 1.00 94.81 84 TRP A CA 1
ATOM 644 C C . TRP A 1 84 ? -1.653 8.190 9.298 1.00 94.81 84 TRP A C 1
ATOM 646 O O . TRP A 1 84 ? -1.637 8.665 10.430 1.00 94.81 84 TRP A O 1
ATOM 656 N N . LEU A 1 85 ? -2.753 7.612 8.794 1.00 95.06 85 LEU A N 1
ATOM 657 C CA . LEU A 1 85 ? -4.005 7.486 9.558 1.00 95.06 85 LEU A CA 1
ATOM 658 C C . LEU A 1 85 ? -3.793 6.721 10.871 1.00 95.06 85 LEU A C 1
ATOM 660 O O . LEU A 1 85 ? -4.317 7.103 11.912 1.00 95.06 85 LEU A O 1
ATOM 664 N N . ARG A 1 86 ? -2.975 5.663 10.853 1.00 94.31 86 ARG A N 1
ATOM 665 C CA . ARG A 1 86 ? -2.628 4.892 12.054 1.00 94.31 86 ARG A CA 1
ATOM 666 C C . ARG A 1 86 ? -1.934 5.737 13.124 1.00 94.31 86 ARG A C 1
ATOM 668 O O . ARG A 1 86 ? -2.166 5.479 14.305 1.00 94.31 86 ARG A O 1
ATOM 675 N N . LEU A 1 87 ? -1.112 6.715 12.737 1.00 94.12 87 LEU A N 1
ATOM 676 C CA . LEU A 1 87 ? -0.436 7.634 13.665 1.00 94.12 87 LEU A CA 1
ATOM 677 C C 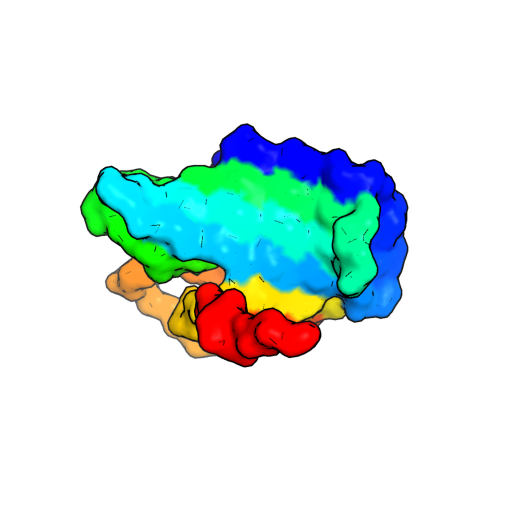. LEU A 1 87 ? -1.395 8.640 14.316 1.00 94.12 87 LEU A C 1
ATOM 679 O O . LEU A 1 87 ? -1.061 9.223 15.343 1.00 94.12 87 LEU A O 1
ATOM 683 N N . ARG A 1 88 ? -2.583 8.844 13.740 1.00 93.69 88 ARG A N 1
ATOM 684 C CA . ARG A 1 88 ? -3.623 9.729 14.289 1.00 93.69 88 ARG A CA 1
ATOM 685 C C . ARG A 1 88 ? -4.387 9.074 15.444 1.00 93.69 88 ARG A C 1
ATOM 687 O O . ARG A 1 88 ? -5.059 9.764 16.202 1.00 93.69 88 ARG A O 1
ATOM 694 N N . LEU A 1 89 ? -4.282 7.752 15.581 1.00 92.69 89 LEU A N 1
ATOM 695 C CA . LEU A 1 89 ? -4.950 6.973 16.617 1.00 92.69 89 LEU A CA 1
ATOM 696 C C . LEU A 1 89 ? -4.063 6.854 17.859 1.00 92.69 89 LEU A C 1
ATOM 698 O O . LEU A 1 89 ? -2.890 6.498 17.765 1.00 92.69 89 LEU A O 1
ATOM 702 N N . GLN A 1 90 ? -4.647 7.074 19.038 1.00 89.00 90 GLN A N 1
ATOM 703 C CA . GLN A 1 90 ? -3.937 6.963 20.320 1.00 89.00 90 GLN A CA 1
ATOM 704 C C . GLN A 1 90 ? -3.634 5.507 20.711 1.00 89.00 90 GLN A C 1
ATOM 706 O O . GLN A 1 90 ? -2.735 5.238 21.505 1.00 89.00 90 GLN A O 1
ATOM 711 N N . SER A 1 91 ? -4.382 4.550 20.157 1.00 87.94 91 SER A N 1
ATOM 712 C CA . SER A 1 91 ? -4.233 3.131 20.472 1.00 87.94 91 SER A CA 1
ATOM 713 C C . SER A 1 91 ? -2.914 2.557 19.949 1.00 87.94 91 SER A C 1
ATOM 715 O O . SER A 1 91 ? -2.495 2.823 18.822 1.00 87.94 91 SER A O 1
ATOM 717 N N . LEU A 1 92 ? -2.280 1.681 20.733 1.00 83.62 92 LEU A N 1
ATOM 718 C CA . LEU A 1 92 ? -1.123 0.879 20.308 1.00 83.62 92 LEU A CA 1
ATOM 719 C C . LEU A 1 92 ? -1.522 -0.472 19.698 1.00 83.62 92 LEU A C 1
ATOM 721 O O . LEU A 1 92 ? -0.653 -1.223 19.253 1.00 83.62 92 LEU A O 1
ATOM 725 N N . ALA A 1 93 ? -2.823 -0.772 19.624 1.00 89.00 93 ALA A N 1
ATOM 726 C CA . ALA A 1 93 ? -3.311 -2.018 19.053 1.00 89.00 93 ALA A CA 1
ATOM 727 C C . ALA A 1 93 ? -2.829 -2.199 17.605 1.00 89.00 93 ALA A C 1
ATOM 729 O O . ALA A 1 93 ? -2.732 -1.242 16.824 1.00 89.00 93 ALA A O 1
ATOM 730 N N . LYS A 1 94 ? -2.531 -3.449 17.245 1.00 88.81 94 LYS A N 1
ATOM 731 C CA . LYS A 1 94 ? -2.239 -3.814 15.861 1.00 88.81 94 LYS A CA 1
ATOM 732 C C . LYS A 1 94 ? -3.549 -3.803 15.078 1.00 88.81 94 LYS A C 1
ATOM 734 O O . LYS A 1 94 ? -4.463 -4.565 15.388 1.00 88.81 94 LYS A O 1
ATOM 739 N N . LEU A 1 95 ? -3.640 -2.928 14.083 1.00 95.44 95 LEU A N 1
ATOM 740 C CA . LEU A 1 95 ? -4.845 -2.764 13.266 1.00 95.44 95 LEU A CA 1
ATOM 741 C C . LEU A 1 95 ? -4.784 -3.658 12.033 1.00 95.44 95 LEU A C 1
ATOM 743 O O . LEU A 1 95 ? -3.734 -4.213 11.718 1.00 95.44 95 LEU A O 1
ATOM 747 N N . ARG A 1 96 ? -5.904 -3.807 11.325 1.00 96.69 96 ARG A N 1
ATOM 748 C CA . ARG A 1 96 ? -5.975 -4.624 10.110 1.00 96.69 96 ARG A CA 1
ATOM 749 C C . ARG A 1 96 ? -6.494 -3.808 8.938 1.00 96.69 96 ARG A C 1
ATOM 751 O O . ARG A 1 96 ? -7.561 -3.212 9.041 1.00 96.69 96 ARG A O 1
ATOM 758 N N . VAL A 1 97 ? -5.788 -3.853 7.815 1.00 97.44 97 VAL A N 1
ATOM 759 C CA . VAL A 1 97 ? -6.168 -3.155 6.581 1.00 97.44 97 VAL A CA 1
ATOM 760 C C . VAL A 1 97 ? -6.130 -4.132 5.416 1.00 97.44 97 VAL A C 1
ATOM 762 O O . VAL A 1 97 ? -5.199 -4.927 5.290 1.00 97.44 97 VAL A O 1
ATOM 765 N N . ARG A 1 98 ? -7.157 -4.085 4.563 1.00 97.25 98 ARG A N 1
ATOM 766 C CA . ARG A 1 98 ? -7.148 -4.817 3.291 1.00 97.25 98 ARG A CA 1
ATOM 767 C C . ARG A 1 98 ? -6.545 -3.938 2.211 1.00 97.25 98 ARG A C 1
ATOM 769 O O . ARG A 1 98 ? -6.917 -2.773 2.120 1.00 97.25 98 ARG A O 1
ATOM 776 N N . VAL A 1 99 ? -5.675 -4.500 1.389 1.00 97.25 99 VAL A N 1
ATOM 777 C CA . VAL A 1 99 ? -5.064 -3.817 0.247 1.00 97.25 99 VAL A CA 1
ATOM 778 C C . VAL A 1 99 ? -5.344 -4.604 -1.021 1.00 97.25 99 VAL A C 1
ATOM 780 O O . VAL A 1 99 ? -5.178 -5.821 -1.045 1.00 97.25 99 VAL A O 1
ATOM 783 N N . ALA A 1 100 ? -5.807 -3.916 -2.056 1.00 95.19 100 ALA A N 1
ATOM 784 C CA . ALA A 1 100 ? -6.174 -4.514 -3.324 1.00 95.19 100 ALA A CA 1
ATOM 785 C C . ALA A 1 100 ? -5.575 -3.756 -4.505 1.00 95.19 100 ALA A C 1
ATOM 787 O O . ALA A 1 100 ? -5.478 -2.532 -4.485 1.00 95.19 100 ALA A O 1
ATOM 788 N N . CYS A 1 101 ? -5.177 -4.517 -5.516 1.00 93.75 101 CYS A N 1
ATOM 789 C CA . CYS A 1 101 ? -4.540 -4.063 -6.749 1.00 93.75 101 CYS A CA 1
ATOM 790 C C . CYS A 1 101 ? -4.739 -5.160 -7.806 1.00 93.75 101 CYS A C 1
ATOM 792 O O . CYS A 1 101 ? -4.864 -6.342 -7.456 1.00 93.75 101 CYS A O 1
ATOM 794 N N . ASP A 1 102 ? -4.825 -4.791 -9.079 1.00 91.44 102 ASP A N 1
ATOM 795 C CA . ASP A 1 102 ? -4.989 -5.734 -10.190 1.00 91.44 102 ASP A CA 1
ATOM 796 C C . ASP A 1 102 ? -3.661 -6.234 -10.779 1.00 91.44 102 ASP A C 1
ATOM 798 O O . ASP A 1 102 ? -3.605 -7.301 -11.401 1.00 91.44 102 ASP A O 1
ATOM 802 N N . GLY A 1 103 ? -2.559 -5.557 -10.471 1.00 93.12 103 GLY A N 1
ATOM 803 C CA . GLY A 1 103 ? -1.200 -6.040 -10.658 1.00 93.12 103 GLY A CA 1
ATOM 804 C C . GLY A 1 103 ? -0.814 -7.154 -9.681 1.00 93.12 103 GLY A C 1
ATOM 805 O O . GLY A 1 103 ? -0.098 -6.913 -8.708 1.00 93.12 103 GLY A O 1
ATOM 806 N N . ILE A 1 104 ? -1.197 -8.407 -9.964 1.00 94.19 104 ILE A N 1
ATOM 807 C CA . ILE A 1 104 ? -0.853 -9.563 -9.107 1.00 94.19 104 ILE A CA 1
ATOM 808 C C . ILE A 1 104 ? 0.656 -9.687 -8.849 1.00 94.19 104 ILE A C 1
ATOM 810 O O . ILE A 1 104 ? 1.073 -9.955 -7.725 1.00 94.19 104 ILE A O 1
ATOM 814 N N . ALA A 1 105 ? 1.492 -9.429 -9.860 1.00 94.88 105 ALA A N 1
ATOM 815 C CA . ALA A 1 105 ? 2.944 -9.471 -9.711 1.00 94.88 105 ALA A CA 1
ATOM 816 C C . ALA A 1 105 ? 3.451 -8.402 -8.728 1.00 94.88 105 ALA A C 1
ATOM 818 O O . ALA A 1 105 ? 4.329 -8.688 -7.915 1.00 94.88 105 ALA A O 1
ATOM 819 N N . ALA A 1 106 ? 2.886 -7.190 -8.781 1.00 96.19 106 ALA A N 1
ATOM 820 C CA . ALA A 1 106 ? 3.250 -6.091 -7.892 1.00 96.19 106 ALA A CA 1
ATOM 821 C C . ALA A 1 106 ? 2.844 -6.404 -6.448 1.00 96.19 106 ALA A C 1
ATOM 823 O O . ALA A 1 106 ? 3.674 -6.274 -5.549 1.00 96.19 106 ALA A O 1
ATOM 824 N N . LEU A 1 107 ? 1.627 -6.922 -6.236 1.00 95.81 107 LEU A N 1
ATOM 825 C CA . LEU A 1 107 ? 1.178 -7.416 -4.930 1.00 95.81 107 LEU A CA 1
ATOM 826 C C . LEU A 1 107 ? 2.106 -8.511 -4.390 1.00 95.81 107 LEU A C 1
ATOM 828 O O . LEU A 1 107 ? 2.643 -8.378 -3.293 1.00 95.81 107 LEU A O 1
ATOM 832 N N . CYS A 1 108 ? 2.361 -9.569 -5.163 1.00 95.69 108 CYS A N 1
ATOM 833 C CA . CYS A 1 108 ? 3.216 -10.664 -4.707 1.00 95.69 108 CYS A CA 1
ATOM 834 C C . CYS A 1 108 ? 4.624 -10.181 -4.331 1.00 95.69 108 CYS A C 1
ATOM 836 O O . CYS A 1 108 ? 5.169 -10.618 -3.320 1.00 95.69 108 CYS A O 1
ATOM 838 N N . GLN A 1 109 ? 5.225 -9.276 -5.108 1.00 96.69 109 GLN A N 1
ATOM 839 C CA . GLN A 1 109 ? 6.571 -8.776 -4.816 1.00 96.69 109 GLN A CA 1
ATOM 840 C C . GLN A 1 109 ? 6.604 -7.786 -3.647 1.00 96.69 109 GLN A C 1
ATOM 842 O O . GLN A 1 109 ? 7.552 -7.822 -2.857 1.00 96.69 109 GLN A O 1
ATOM 847 N N . ALA A 1 110 ? 5.577 -6.949 -3.498 1.00 96.75 110 ALA A N 1
ATOM 848 C CA . ALA A 1 110 ? 5.424 -6.029 -2.375 1.00 96.75 110 ALA A CA 1
ATOM 849 C C . ALA A 1 110 ? 5.308 -6.769 -1.033 1.00 96.75 110 ALA A C 1
ATOM 851 O O . ALA A 1 110 ? 5.991 -6.405 -0.079 1.00 96.75 110 ALA A O 1
ATOM 852 N N . PHE A 1 111 ? 4.495 -7.831 -0.982 1.00 96.56 111 PHE A N 1
ATOM 853 C CA . PHE A 1 111 ? 4.182 -8.580 0.244 1.00 96.56 111 PHE A CA 1
ATOM 854 C C . PHE A 1 111 ? 5.064 -9.821 0.471 1.00 96.56 111 PHE A C 1
ATOM 856 O O . PHE A 1 111 ? 4.939 -10.501 1.487 1.00 96.56 111 PHE A O 1
ATOM 863 N N . SER A 1 112 ? 5.986 -10.121 -0.446 1.00 95.25 112 SER A N 1
ATOM 864 C CA . SER A 1 112 ? 6.908 -11.251 -0.306 1.00 95.25 112 SER A CA 1
ATOM 865 C C . SER A 1 112 ? 7.893 -11.061 0.851 1.00 95.25 112 SER A C 1
ATOM 867 O O . SER A 1 112 ? 8.506 -10.007 1.021 1.00 95.25 112 SER A O 1
ATOM 869 N N . THR A 1 113 ? 8.115 -12.141 1.600 1.00 93.31 113 THR A N 1
ATOM 870 C CA . THR A 1 113 ? 9.104 -12.228 2.686 1.00 93.31 113 THR A CA 1
ATOM 871 C C . THR A 1 113 ? 10.510 -12.586 2.199 1.00 93.31 113 THR A C 1
ATOM 873 O O . THR A 1 113 ? 11.458 -12.572 2.982 1.00 93.31 113 THR A O 1
ATOM 876 N N . ARG A 1 114 ? 10.678 -12.913 0.909 1.00 94.19 114 ARG A N 1
ATOM 877 C CA . ARG A 1 114 ? 11.986 -13.274 0.339 1.00 94.19 114 ARG A CA 1
ATOM 878 C C . ARG A 1 114 ? 12.882 -12.042 0.242 1.00 94.19 114 ARG A C 1
ATOM 880 O O . ARG A 1 114 ? 12.368 -11.014 -0.174 1.00 94.19 114 ARG A O 1
ATOM 887 N N . PRO A 1 115 ? 14.193 -12.111 0.514 1.00 93.00 115 PRO A N 1
ATOM 888 C CA . PRO A 1 115 ? 15.087 -10.960 0.362 1.00 93.00 115 PRO A CA 1
ATOM 889 C C . PRO A 1 115 ? 15.018 -10.318 -1.034 1.00 93.00 115 PRO A C 1
ATOM 891 O O . PRO A 1 115 ? 14.889 -11.021 -2.037 1.00 93.00 115 PRO A O 1
ATOM 894 N N . LEU A 1 116 ? 15.110 -8.985 -1.106 1.00 93.56 116 LEU A N 1
ATOM 895 C CA . LEU A 1 116 ? 15.285 -8.275 -2.378 1.00 93.56 116 LEU A CA 1
ATOM 896 C C . LEU A 1 116 ? 16.760 -8.274 -2.768 1.00 93.56 116 LEU A C 1
ATOM 898 O O . LEU A 1 116 ? 17.615 -7.959 -1.943 1.00 93.56 116 LEU A O 1
ATOM 902 N N . SER A 1 117 ? 17.044 -8.546 -4.039 1.00 93.44 117 SER A N 1
ATOM 903 C CA . SER A 1 117 ? 18.365 -8.261 -4.598 1.00 93.44 117 SER A CA 1
ATOM 904 C C . SER A 1 117 ? 18.504 -6.754 -4.847 1.00 93.44 117 SER A C 1
ATOM 906 O O . SER A 1 117 ? 17.618 -6.198 -5.497 1.00 93.44 117 SER A O 1
ATOM 908 N N . PRO A 1 118 ? 19.604 -6.094 -4.437 1.00 91.25 118 PRO A N 1
ATOM 909 C CA . PRO A 1 118 ? 19.873 -4.690 -4.773 1.00 91.25 118 PRO A CA 1
ATOM 910 C C . PRO A 1 118 ? 19.912 -4.400 -6.280 1.00 91.25 118 PRO A C 1
ATOM 912 O O . PRO A 1 118 ? 19.701 -3.270 -6.701 1.00 91.25 118 PRO A O 1
ATOM 915 N N . THR A 1 119 ? 20.170 -5.423 -7.099 1.00 92.75 119 THR A N 1
ATOM 916 C CA . THR A 1 119 ? 20.178 -5.341 -8.568 1.00 92.75 119 THR A CA 1
ATOM 917 C C . THR A 1 119 ? 18.821 -5.647 -9.203 1.00 92.75 119 THR A C 1
ATOM 919 O O . THR A 1 119 ? 18.703 -5.641 -10.427 1.00 92.75 119 THR A O 1
ATOM 922 N N . ALA A 1 120 ? 17.796 -5.954 -8.402 1.00 89.69 120 ALA A N 1
ATOM 923 C CA . ALA A 1 120 ? 16.468 -6.231 -8.926 1.00 89.69 120 ALA A CA 1
ATOM 924 C C . ALA A 1 120 ? 15.855 -4.966 -9.558 1.00 89.69 120 ALA A C 1
ATOM 926 O O . ALA A 1 120 ? 15.999 -3.868 -9.010 1.00 89.69 120 ALA A O 1
ATOM 927 N N . PRO A 1 121 ? 15.109 -5.099 -10.667 1.00 90.75 121 PRO A N 1
ATOM 928 C CA . PRO A 1 121 ? 14.328 -3.995 -11.209 1.00 90.75 121 PRO A CA 1
ATOM 929 C C . PRO A 1 121 ? 13.390 -3.405 -10.152 1.00 90.75 121 PRO A C 1
ATOM 931 O O . PRO A 1 121 ? 12.773 -4.139 -9.377 1.00 90.75 121 PRO A O 1
ATOM 934 N N . HIS A 1 122 ? 13.257 -2.077 -10.140 1.00 94.38 122 HIS A N 1
ATOM 935 C CA . HIS A 1 122 ? 12.381 -1.349 -9.211 1.00 94.38 122 HIS A CA 1
ATOM 936 C C . HIS A 1 122 ? 12.700 -1.594 -7.721 1.00 94.38 122 HIS A C 1
ATOM 938 O O . HIS A 1 122 ? 11.810 -1.501 -6.869 1.00 94.38 122 HIS A O 1
ATOM 944 N N . PHE A 1 123 ? 13.962 -1.916 -7.397 1.00 95.06 123 PHE A N 1
ATOM 945 C CA . PHE A 1 123 ? 14.424 -2.119 -6.021 1.00 95.06 123 PHE A CA 1
ATOM 946 C C . PHE A 1 123 ? 14.076 -0.938 -5.110 1.00 95.06 123 PHE A C 1
ATOM 948 O O . PHE A 1 123 ? 13.690 -1.139 -3.962 1.00 95.06 123 PHE A O 1
ATOM 955 N N . ASP A 1 124 ? 14.158 0.287 -5.626 1.00 95.38 124 ASP A N 1
ATOM 956 C CA . ASP A 1 124 ? 13.817 1.516 -4.915 1.00 95.38 124 ASP A CA 1
ATOM 957 C C . ASP A 1 124 ? 12.377 1.502 -4.374 1.00 95.38 124 ASP A C 1
ATOM 959 O O . ASP A 1 124 ? 12.156 1.727 -3.182 1.00 95.38 124 ASP A O 1
ATOM 963 N N . LEU A 1 125 ? 11.396 1.161 -5.214 1.00 96.06 125 LEU A N 1
ATOM 964 C CA . LEU A 1 125 ? 9.995 1.095 -4.796 1.00 96.06 125 LEU A CA 1
ATOM 965 C C . LEU A 1 125 ? 9.712 -0.138 -3.942 1.00 96.06 125 LEU A C 1
ATOM 967 O O . LEU A 1 125 ? 9.042 -0.024 -2.919 1.00 96.06 125 LEU A O 1
ATOM 971 N N . LEU A 1 126 ? 10.245 -1.304 -4.314 1.00 97.38 126 LEU A N 1
ATOM 972 C CA . LEU A 1 126 ? 10.023 -2.540 -3.562 1.00 97.38 126 LEU A CA 1
ATOM 973 C C . LEU A 1 126 ? 10.600 -2.466 -2.143 1.00 97.38 126 LEU A C 1
ATOM 975 O O . LEU A 1 126 ? 9.932 -2.871 -1.191 1.00 97.38 126 LEU A O 1
ATOM 979 N N . SER A 1 127 ? 11.811 -1.929 -1.982 1.00 96.81 127 SER A N 1
ATOM 980 C CA . SER A 1 127 ? 12.419 -1.731 -0.662 1.00 96.81 127 SER A CA 1
ATOM 981 C C . SER A 1 127 ? 11.633 -0.712 0.165 1.00 96.81 127 SER A C 1
ATOM 983 O O . SER A 1 127 ? 11.329 -0.990 1.324 1.00 96.81 127 SER A O 1
ATOM 985 N N . SER A 1 128 ? 11.204 0.401 -0.443 1.00 97.06 128 SER A N 1
ATOM 986 C CA . SER A 1 128 ? 10.365 1.409 0.222 1.00 97.06 128 SER A CA 1
ATOM 987 C C . SER A 1 128 ? 9.027 0.839 0.697 1.00 97.06 128 SER A C 1
ATOM 989 O O . SER A 1 128 ? 8.614 1.103 1.823 1.00 97.06 128 SER A O 1
ATOM 991 N N . ILE A 1 129 ? 8.353 0.036 -0.134 1.00 97.69 129 ILE A N 1
ATOM 992 C CA . ILE A 1 129 ? 7.083 -0.615 0.219 1.00 97.69 129 ILE A CA 1
ATOM 993 C C . ILE A 1 129 ? 7.279 -1.551 1.403 1.00 97.69 129 ILE A C 1
ATOM 995 O O . ILE A 1 129 ? 6.540 -1.469 2.380 1.00 97.69 129 ILE A O 1
ATOM 999 N N . ARG A 1 130 ? 8.283 -2.426 1.341 1.00 97.31 130 ARG A N 1
ATOM 1000 C CA . ARG A 1 130 ? 8.522 -3.413 2.398 1.00 97.31 130 ARG A CA 1
ATOM 1001 C C . ARG A 1 130 ? 8.910 -2.768 3.715 1.00 97.31 130 ARG A C 1
ATOM 1003 O O . ARG A 1 130 ? 8.457 -3.221 4.764 1.00 97.31 130 ARG A O 1
ATOM 1010 N N . GLU A 1 131 ? 9.685 -1.693 3.660 1.00 97.00 131 GLU A N 1
ATOM 1011 C CA . GLU A 1 131 ? 10.000 -0.915 4.848 1.00 97.00 131 GLU A CA 1
ATOM 1012 C C . GLU A 1 131 ? 8.748 -0.239 5.416 1.00 97.00 131 GLU A C 1
ATOM 1014 O O . GLU A 1 131 ? 8.473 -0.379 6.606 1.00 97.00 131 GLU A O 1
ATOM 1019 N N . ALA A 1 132 ? 7.926 0.397 4.572 1.00 97.38 132 ALA A N 1
ATOM 1020 C CA . ALA A 1 132 ? 6.670 1.016 4.992 1.00 97.38 132 ALA A CA 1
ATOM 1021 C C . ALA A 1 132 ? 5.708 -0.001 5.634 1.00 97.38 132 ALA A C 1
ATOM 1023 O O . ALA A 1 132 ? 5.149 0.260 6.700 1.00 97.38 132 ALA A O 1
ATOM 1024 N N . LEU A 1 133 ? 5.570 -1.195 5.047 1.00 96.94 133 LEU A N 1
ATOM 1025 C CA . LEU A 1 133 ? 4.800 -2.301 5.624 1.00 96.94 133 LEU A CA 1
ATOM 1026 C C . LEU A 1 133 ? 5.332 -2.682 7.010 1.00 96.94 133 LEU A C 1
ATOM 1028 O O . LEU A 1 133 ? 4.550 -2.785 7.957 1.00 96.94 133 LEU A O 1
ATOM 1032 N N . ARG A 1 134 ? 6.654 -2.840 7.143 1.00 95.38 134 ARG A N 1
ATOM 1033 C CA . ARG A 1 134 ? 7.321 -3.227 8.392 1.00 95.38 134 ARG A CA 1
ATOM 1034 C C . ARG A 1 134 ? 7.094 -2.212 9.512 1.00 95.38 134 ARG A C 1
ATOM 1036 O O . ARG A 1 134 ? 6.808 -2.619 10.636 1.00 95.38 134 ARG A O 1
ATOM 1043 N N . VAL A 1 135 ? 7.205 -0.914 9.224 1.00 95.00 135 VAL A N 1
ATOM 1044 C CA . VAL A 1 135 ? 7.089 0.143 10.247 1.00 95.00 135 VAL A CA 1
ATOM 1045 C C . VAL A 1 135 ? 5.645 0.563 10.541 1.00 95.00 135 VAL A C 1
ATOM 1047 O O . VAL A 1 135 ? 5.395 1.177 11.573 1.00 95.00 135 VAL A O 1
ATOM 1050 N N . SER A 1 136 ? 4.682 0.209 9.681 1.00 93.94 136 SER A N 1
ATOM 1051 C CA . SER A 1 136 ? 3.285 0.668 9.781 1.00 93.94 136 SER A CA 1
ATOM 1052 C C . SER A 1 136 ? 2.530 0.249 11.052 1.00 93.94 136 SER A C 1
ATOM 1054 O O . SER A 1 136 ? 1.514 0.855 11.379 1.00 93.94 136 SER A O 1
ATOM 1056 N N . ASN A 1 137 ? 2.969 -0.802 11.758 1.00 91.69 137 ASN A N 1
ATOM 1057 C CA . ASN A 1 137 ? 2.204 -1.459 12.833 1.00 91.69 137 ASN A CA 1
ATOM 1058 C C . ASN A 1 137 ? 0.757 -1.840 12.420 1.00 91.69 137 ASN A C 1
ATOM 1060 O O . ASN A 1 137 ? -0.191 -1.784 13.213 1.00 91.69 137 ASN A O 1
ATOM 1064 N N . ILE A 1 138 ? 0.584 -2.231 11.154 1.00 96.50 138 ILE A N 1
ATOM 1065 C CA . ILE A 1 138 ? -0.676 -2.699 10.569 1.00 96.50 138 ILE A CA 1
ATOM 1066 C C . ILE A 1 138 ? -0.497 -4.147 10.096 1.00 96.50 138 ILE A C 1
ATOM 1068 O O . ILE A 1 138 ? 0.534 -4.532 9.548 1.00 96.50 138 ILE A O 1
ATOM 1072 N N . SER A 1 139 ? -1.512 -4.975 10.321 1.00 96.81 139 SER A N 1
ATOM 1073 C CA . SER A 1 139 ? -1.668 -6.277 9.682 1.00 96.81 139 SER A CA 1
ATOM 1074 C C . SER A 1 139 ? -2.321 -6.086 8.319 1.00 96.81 139 SER A C 1
ATOM 1076 O O . SER A 1 139 ? -3.496 -5.724 8.226 1.00 96.81 139 SER A O 1
ATOM 1078 N N . TRP A 1 140 ? -1.564 -6.347 7.265 1.00 97.38 140 TRP A N 1
ATOM 1079 C CA . TRP A 1 140 ? -2.028 -6.205 5.894 1.00 97.38 140 TRP A CA 1
ATOM 1080 C C . TRP A 1 140 ? -2.646 -7.504 5.391 1.00 97.38 140 TRP A C 1
ATOM 1082 O O . TRP A 1 140 ? -2.169 -8.586 5.718 1.00 97.38 140 TRP A O 1
ATOM 1092 N N . VAL A 1 141 ? -3.738 -7.379 4.641 1.00 96.69 141 VAL A N 1
ATOM 1093 C CA . VAL A 1 141 ? -4.384 -8.490 3.939 1.00 96.69 141 VAL A CA 1
ATOM 1094 C C . VAL A 1 141 ? -4.461 -8.114 2.470 1.00 96.69 141 VAL A C 1
ATOM 1096 O O . VAL A 1 141 ? -5.302 -7.300 2.077 1.00 96.69 141 VAL A O 1
ATOM 1099 N N . GLU A 1 142 ? -3.554 -8.667 1.680 1.00 94.44 142 GLU A N 1
ATOM 1100 C CA . GLU A 1 142 ? -3.496 -8.486 0.242 1.00 94.44 142 GLU A CA 1
ATOM 1101 C C . GLU A 1 142 ? -4.624 -9.239 -0.465 1.00 94.44 142 GLU A C 1
ATOM 1103 O O . GLU A 1 142 ? -5.005 -10.352 -0.101 1.00 94.44 142 GLU A O 1
ATOM 1108 N N . GLN A 1 143 ? -5.187 -8.609 -1.489 1.00 93.62 143 GLN A N 1
ATOM 1109 C CA . GLN A 1 143 ? -6.231 -9.190 -2.311 1.00 93.62 143 GLN A CA 1
ATOM 1110 C C . GLN A 1 143 ? -6.023 -8.757 -3.758 1.00 93.62 143 GLN A C 1
ATOM 1112 O O . GLN A 1 143 ? -6.185 -7.587 -4.097 1.00 93.62 143 GLN A O 1
ATOM 1117 N N . HIS A 1 144 ? -5.715 -9.707 -4.634 1.00 92.81 144 HIS A N 1
ATOM 1118 C CA . HIS A 1 144 ? -5.753 -9.438 -6.067 1.00 92.81 144 HIS A CA 1
ATOM 1119 C C . HIS A 1 144 ? -7.199 -9.189 -6.513 1.00 92.81 144 HIS A C 1
ATOM 1121 O O . HIS A 1 144 ? -8.120 -9.895 -6.091 1.00 92.81 144 HIS A O 1
ATOM 1127 N N . VAL A 1 145 ? -7.406 -8.168 -7.341 1.00 88.00 145 VAL A N 1
ATOM 1128 C CA . VAL A 1 145 ? -8.702 -7.869 -7.963 1.00 88.00 145 VAL A CA 1
ATOM 1129 C C . VAL A 1 145 ? -8.553 -7.886 -9.478 1.00 88.00 145 VAL A C 1
ATOM 1131 O O . VAL A 1 145 ? -7.530 -7.486 -10.009 1.00 88.00 145 VAL A O 1
ATOM 1134 N N . GLY A 1 146 ? -9.551 -8.382 -10.205 1.00 80.25 146 GLY A N 1
ATOM 1135 C CA . GLY A 1 146 ? -9.488 -8.378 -11.665 1.00 80.25 146 GLY A CA 1
ATOM 1136 C C . GLY A 1 146 ? -9.612 -6.958 -12.217 1.00 80.25 146 GLY A C 1
ATOM 1137 O O . GLY A 1 146 ? -10.615 -6.290 -11.959 1.00 80.25 146 GLY A O 1
ATOM 1138 N N . GLY A 1 147 ? -8.633 -6.522 -13.007 1.00 69.06 147 GLY A N 1
ATOM 1139 C CA . GLY A 1 147 ? -8.755 -5.312 -13.818 1.00 69.06 147 GLY A CA 1
ATOM 1140 C C . GLY A 1 147 ? -9.837 -5.482 -14.891 1.00 69.06 147 GLY A C 1
ATOM 1141 O O . GLY A 1 147 ? -10.094 -6.593 -15.359 1.00 69.06 147 GLY A O 1
ATOM 1142 N N . HIS A 1 148 ? -10.481 -4.385 -15.298 1.00 62.53 148 HIS A N 1
ATOM 1143 C CA . HIS A 1 148 ? -11.456 -4.369 -16.403 1.00 62.53 148 HIS A CA 1
ATOM 1144 C C . HIS A 1 148 ? -12.644 -5.350 -16.245 1.00 62.53 148 HIS A C 1
ATOM 1146 O O . HIS A 1 148 ? -13.159 -5.893 -17.229 1.00 62.53 148 HIS A O 1
ATOM 1152 N N . ALA A 1 149 ? -13.117 -5.559 -15.009 1.00 55.44 149 ALA A N 1
ATOM 1153 C CA . ALA A 1 149 ? -14.219 -6.476 -14.691 1.00 55.44 149 ALA A CA 1
ATOM 1154 C C . ALA A 1 149 ? -15.573 -6.119 -15.352 1.00 55.44 149 ALA A C 1
ATOM 1156 O O . ALA A 1 149 ? -16.491 -6.943 -15.350 1.00 55.44 149 ALA A O 1
ATOM 1157 N N . ASP A 1 150 ? -15.702 -4.948 -15.984 1.00 52.78 150 ASP A N 1
ATOM 1158 C CA . ASP A 1 150 ? -16.887 -4.565 -16.765 1.00 52.78 150 ASP A CA 1
ATOM 1159 C C . ASP A 1 150 ? -17.180 -5.532 -17.921 1.00 52.78 150 ASP A C 1
ATOM 1161 O O . ASP A 1 150 ? -18.340 -5.740 -18.266 1.00 52.78 150 ASP A O 1
ATOM 1165 N N . ARG A 1 151 ? -16.167 -6.229 -18.459 1.00 48.06 151 ARG A N 1
ATOM 1166 C CA . ARG A 1 151 ? -16.376 -7.266 -19.488 1.00 48.06 151 ARG A CA 1
ATOM 1167 C C . ARG A 1 151 ? -17.122 -8.508 -18.989 1.00 48.06 151 ARG A C 1
ATOM 1169 O O . ARG A 1 151 ? -17.590 -9.292 -19.807 1.00 48.06 151 ARG A O 1
ATOM 1176 N N . THR A 1 152 ? -17.243 -8.693 -17.674 1.00 46.62 152 THR A N 1
ATOM 1177 C CA . THR A 1 152 ? -17.951 -9.839 -17.067 1.00 46.62 152 THR A CA 1
ATOM 1178 C C . THR A 1 152 ? -19.348 -9.505 -16.552 1.00 46.62 152 THR A C 1
ATOM 1180 O O . THR A 1 152 ? -20.074 -10.408 -16.139 1.00 46.62 152 THR A O 1
ATOM 1183 N N . LYS A 1 153 ? -19.774 -8.237 -16.614 1.00 38.69 153 LYS A N 1
ATOM 1184 C CA . LYS A 1 153 ? -21.154 -7.858 -16.307 1.00 38.69 153 LYS A CA 1
ATOM 1185 C C . LYS A 1 153 ? -21.962 -7.818 -17.598 1.00 38.69 153 LYS A C 1
ATOM 1187 O O . LYS A 1 153 ? -21.977 -6.818 -18.308 1.00 38.69 153 LYS A O 1
ATOM 1192 N N . THR A 1 154 ? -22.676 -8.901 -17.892 1.00 35.53 154 THR A N 1
ATOM 1193 C CA . THR A 1 154 ? -23.874 -8.782 -18.728 1.00 35.53 154 THR A CA 1
ATOM 1194 C C . THR A 1 154 ? -24.851 -7.899 -17.967 1.00 35.53 154 THR A C 1
ATOM 1196 O O . THR A 1 154 ? -25.390 -8.332 -16.949 1.00 35.53 154 THR A O 1
ATOM 1199 N N . TRP A 1 155 ? -25.044 -6.664 -18.420 1.00 46.31 155 TRP A N 1
ATOM 1200 C CA . TRP A 1 155 ? -26.186 -5.860 -18.008 1.00 46.31 155 TRP A CA 1
ATOM 1201 C C . TRP A 1 155 ? -27.447 -6.678 -18.321 1.00 46.31 155 TRP A C 1
ATOM 1203 O O . TRP A 1 155 ? -27.734 -6.956 -19.486 1.00 46.31 155 TRP A O 1
ATOM 1213 N N . ARG A 1 156 ? -28.120 -7.156 -17.276 1.00 36.31 156 ARG A N 1
ATOM 1214 C CA . ARG A 1 156 ? -29.472 -7.709 -17.323 1.00 36.31 156 ARG A CA 1
ATOM 1215 C C . ARG A 1 156 ? -30.335 -6.871 -16.404 1.00 36.31 156 ARG A C 1
ATOM 1217 O O . ARG A 1 156 ? -29.827 -6.534 -15.310 1.00 36.31 156 ARG A O 1
#